Protein AF-A0A2N0QNZ8-F1 (afdb_monomer_lite)

Sequence (106 aa):
MREPINTEKFNNLVPKKGTTSLQENLKVMHPILGLTQLQIWAQLDIAEELFSKIFLVNELQWLLWAFGDNMNNKRKKNLIPLILKHLKKGTSFFEEAISKGQIFAV

pLDDT: mean 70.56, std 14.4, range [38.91, 89.31]

Organism: NCBI:txid588596

Structure (mmCIF, N/CA/C/O backbone):
data_AF-A0A2N0QNZ8-F1
#
_entry.id   AF-A0A2N0QNZ8-F1
#
loop_
_atom_site.group_PDB
_atom_site.id
_atom_site.type_symbol
_atom_site.label_atom_id
_atom_site.label_alt_id
_atom_site.label_comp_id
_atom_site.label_asym_id
_atom_site.label_entity_id
_atom_site.label_seq_id
_atom_site.pdbx_PDB_ins_code
_atom_site.Cartn_x
_atom_site.Cartn_y
_atom_site.Cartn_z
_atom_site.occupancy
_atom_site.B_iso_or_equiv
_atom_site.auth_seq_id
_atom_site.auth_comp_id
_atom_site.auth_asym_id
_atom_site.auth_atom_id
_atom_site.pdbx_PDB_model_num
ATOM 1 N N . MET A 1 1 ? 5.966 -5.661 27.492 1.00 39.91 1 MET A N 1
ATOM 2 C CA . MET A 1 1 ? 5.660 -4.217 27.409 1.00 39.91 1 MET A CA 1
ATOM 3 C C . MET A 1 1 ? 5.826 -3.805 25.954 1.00 39.91 1 MET A C 1
ATOM 5 O O . MET A 1 1 ? 6.909 -4.007 25.428 1.00 39.91 1 MET A O 1
ATOM 9 N N . ARG A 1 2 ? 4.763 -3.360 25.269 1.00 44.78 2 ARG A N 1
ATOM 10 C CA . ARG A 1 2 ? 4.881 -2.776 23.920 1.00 44.78 2 ARG A CA 1
ATOM 11 C C . ARG A 1 2 ? 5.243 -1.305 24.106 1.00 44.78 2 ARG A C 1
ATOM 13 O O . ARG A 1 2 ? 4.516 -0.613 24.814 1.00 44.78 2 ARG A O 1
ATOM 20 N N . GLU A 1 3 ? 6.362 -0.856 23.548 1.00 53.28 3 GLU A N 1
ATOM 21 C CA . GLU A 1 3 ? 6.707 0.567 23.567 1.00 53.28 3 GLU A CA 1
ATOM 22 C C . GLU A 1 3 ? 5.629 1.358 22.805 1.00 53.28 3 GLU A C 1
ATOM 24 O O . GLU A 1 3 ? 5.311 1.001 21.666 1.00 53.28 3 GLU A O 1
ATOM 29 N N . PRO A 1 4 ? 5.037 2.412 23.395 1.00 53.03 4 PRO A N 1
ATOM 30 C CA . PRO A 1 4 ? 4.190 3.321 22.645 1.00 53.03 4 PRO A CA 1
ATOM 31 C C .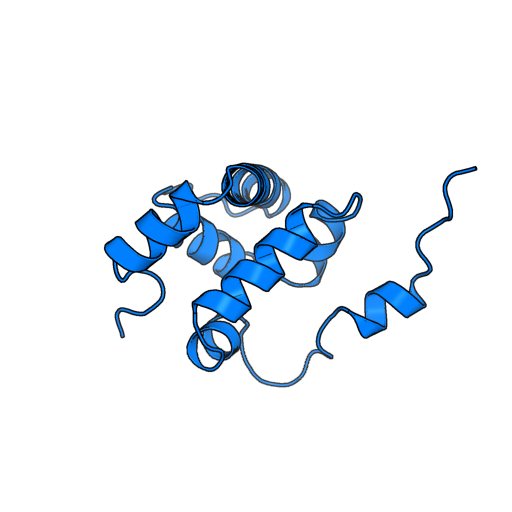 PRO A 1 4 ? 5.069 4.056 21.636 1.00 53.03 4 PRO A C 1
ATOM 33 O O . PRO A 1 4 ? 6.096 4.641 21.983 1.00 53.03 4 PRO A O 1
ATOM 36 N N . ILE A 1 5 ? 4.682 3.995 20.366 1.00 55.25 5 ILE A N 1
ATOM 37 C CA . ILE A 1 5 ? 5.406 4.646 19.280 1.00 55.25 5 ILE A CA 1
ATOM 38 C C . ILE A 1 5 ? 5.415 6.152 19.567 1.00 55.25 5 ILE A C 1
ATOM 40 O O . ILE A 1 5 ? 4.376 6.808 19.515 1.00 55.25 5 ILE A O 1
ATOM 44 N N . ASN A 1 6 ? 6.591 6.684 19.913 1.00 54.75 6 ASN A N 1
ATOM 45 C CA . ASN A 1 6 ? 6.796 8.109 20.146 1.00 54.75 6 ASN A CA 1
ATOM 46 C C . ASN A 1 6 ? 6.417 8.869 18.860 1.00 54.75 6 ASN A C 1
ATOM 48 O O . ASN A 1 6 ? 6.991 8.640 17.790 1.00 54.75 6 ASN A O 1
ATOM 52 N N . THR A 1 7 ? 5.449 9.776 18.975 1.00 53.56 7 THR A N 1
ATOM 53 C CA . THR A 1 7 ? 4.976 10.683 17.919 1.00 53.56 7 THR A CA 1
ATOM 54 C C . THR A 1 7 ? 6.113 11.482 17.270 1.00 53.56 7 THR A C 1
ATOM 56 O O . THR A 1 7 ? 6.021 11.857 16.104 1.00 53.56 7 THR A O 1
ATOM 59 N N . GLU A 1 8 ? 7.224 11.678 17.973 1.00 57.31 8 GLU A N 1
ATOM 60 C CA . GLU A 1 8 ? 8.442 12.314 17.474 1.00 57.31 8 GLU A CA 1
ATOM 61 C C . GLU A 1 8 ? 9.207 11.439 16.463 1.00 57.31 8 GLU A C 1
ATOM 63 O O . GLU A 1 8 ? 9.601 11.926 15.404 1.00 57.31 8 GLU A O 1
ATOM 68 N N . LYS A 1 9 ? 9.333 10.122 16.706 1.00 55.41 9 LYS A N 1
ATOM 69 C CA . LYS A 1 9 ? 9.897 9.179 15.715 1.00 55.41 9 LYS A CA 1
ATOM 70 C C . LYS A 1 9 ? 9.032 9.127 14.457 1.00 55.41 9 LYS A C 1
ATOM 72 O O . LYS A 1 9 ? 9.565 9.088 13.354 1.00 55.41 9 LYS A O 1
ATOM 77 N N . PHE A 1 10 ? 7.710 9.167 14.617 1.00 51.62 10 PHE A N 1
ATOM 78 C CA . PHE A 1 10 ? 6.764 9.210 13.500 1.00 51.62 10 PHE A CA 1
AT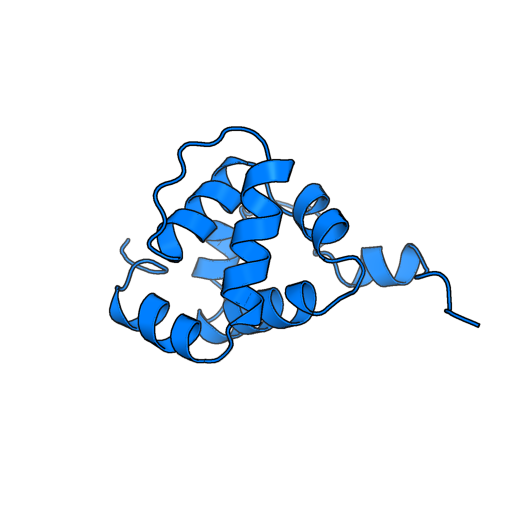OM 79 C C . PHE A 1 10 ? 6.975 10.453 12.627 1.00 51.62 10 PHE A C 1
ATOM 81 O O . PHE A 1 10 ? 7.099 10.341 11.411 1.00 51.62 10 PHE A O 1
ATOM 88 N N . ASN A 1 11 ? 7.076 11.633 13.243 1.00 54.69 11 ASN A N 1
ATOM 89 C CA . ASN A 1 11 ? 7.257 12.895 12.522 1.00 54.69 11 ASN A CA 1
ATOM 90 C C . ASN A 1 11 ? 8.599 12.982 11.778 1.00 54.69 11 ASN A C 1
ATOM 92 O O . ASN A 1 11 ? 8.683 13.685 10.776 1.00 54.69 11 ASN A O 1
ATOM 96 N N . ASN A 1 12 ? 9.621 12.252 12.231 1.00 56.06 12 ASN A N 1
ATOM 97 C CA . ASN A 1 12 ? 10.914 12.156 11.547 1.00 56.06 12 ASN A CA 1
ATOM 98 C C . ASN A 1 12 ? 10.910 11.163 10.369 1.00 56.06 12 ASN A C 1
ATOM 100 O O . ASN A 1 12 ? 11.757 11.266 9.486 1.00 56.06 12 ASN A O 1
ATOM 104 N N . LEU A 1 13 ? 9.976 10.204 10.347 1.00 52.12 13 LEU A N 1
ATOM 105 C CA . LEU A 1 13 ? 9.816 9.225 9.261 1.00 52.12 13 LEU A CA 1
ATOM 106 C C . LEU A 1 13 ? 8.895 9.724 8.142 1.00 52.12 13 LEU A C 1
ATOM 108 O O . LEU A 1 13 ? 8.970 9.233 7.016 1.00 52.12 13 LEU A O 1
ATOM 112 N N . VAL A 1 14 ? 8.018 10.680 8.447 1.00 52.62 14 VAL A N 1
ATOM 113 C CA . VAL A 1 14 ? 7.132 11.310 7.470 1.00 52.62 14 VAL A CA 1
ATOM 114 C C . VAL A 1 14 ? 7.847 12.507 6.840 1.00 52.62 14 VAL A C 1
ATOM 116 O O . VAL A 1 14 ? 8.255 13.413 7.568 1.00 52.62 14 VAL A O 1
ATOM 119 N N . PRO A 1 15 ? 7.977 12.571 5.502 1.00 53.19 15 PRO A N 1
ATOM 120 C CA . PRO A 1 15 ? 8.496 13.762 4.841 1.00 53.19 15 PRO A CA 1
ATOM 121 C C . PRO A 1 15 ? 7.693 14.996 5.274 1.00 53.19 15 PRO A C 1
ATOM 123 O O . PRO A 1 15 ? 6.459 14.991 5.212 1.00 53.19 15 PRO A O 1
ATOM 126 N N . LYS A 1 16 ? 8.376 16.055 5.734 1.00 49.44 16 LYS A N 1
ATOM 127 C CA . LYS A 1 16 ? 7.729 17.333 6.075 1.00 49.44 16 LYS A CA 1
ATOM 128 C C . LYS A 1 16 ? 6.925 17.800 4.860 1.00 49.44 16 LYS A C 1
ATOM 130 O O . LYS A 1 16 ? 7.496 18.002 3.793 1.00 49.44 16 LYS A O 1
ATOM 135 N N . LYS A 1 17 ? 5.603 17.945 5.016 1.00 49.22 17 LYS A N 1
ATOM 136 C CA . LYS A 1 17 ? 4.697 18.403 3.950 1.00 49.22 17 LYS A CA 1
ATOM 137 C C . LYS A 1 17 ? 5.201 19.733 3.388 1.00 49.22 17 LYS A C 1
ATOM 139 O O . LYS A 1 17 ? 5.126 20.754 4.063 1.00 49.22 17 LYS A O 1
ATOM 144 N N . GLY A 1 18 ? 5.709 19.690 2.160 1.00 44.06 18 GLY A N 1
ATOM 145 C CA . GLY A 1 18 ? 6.294 20.834 1.478 1.00 44.06 18 GLY A CA 1
ATOM 146 C C . GLY A 1 18 ? 6.500 20.561 -0.011 1.00 44.06 18 GLY A C 1
ATOM 147 O O . GLY A 1 18 ? 7.567 20.126 -0.418 1.00 44.06 18 GLY A O 1
ATOM 148 N N . THR A 1 19 ? 5.478 20.898 -0.804 1.00 46.69 19 THR A N 1
ATOM 149 C CA . THR A 1 19 ? 5.499 21.296 -2.234 1.00 46.69 19 THR A CA 1
ATOM 150 C C . THR A 1 19 ? 5.413 20.280 -3.382 1.00 46.69 19 THR A C 1
ATOM 152 O O . THR A 1 19 ? 5.047 20.720 -4.465 1.00 46.69 19 THR A O 1
ATOM 155 N N . THR A 1 20 ? 5.590 18.970 -3.200 1.00 51.09 20 THR A N 1
ATOM 156 C CA . THR A 1 20 ? 5.387 17.992 -4.297 1.00 51.09 20 THR A CA 1
ATOM 157 C C . THR A 1 20 ? 4.459 16.856 -3.887 1.00 51.09 20 THR A C 1
ATOM 159 O O . THR A 1 20 ? 4.542 16.336 -2.770 1.00 51.09 20 THR A O 1
ATOM 162 N N . SER A 1 21 ? 3.538 16.484 -4.778 1.00 60.88 21 SER A N 1
ATOM 163 C CA . SER A 1 21 ? 2.661 15.325 -4.584 1.00 60.88 21 SER A CA 1
ATOM 164 C C . SER A 1 21 ? 3.502 14.061 -4.396 1.00 60.88 21 SER A C 1
ATOM 166 O O . SER A 1 21 ? 4.633 13.968 -4.881 1.00 60.88 21 SER A O 1
ATOM 168 N N . LEU A 1 22 ? 2.996 13.058 -3.679 1.00 65.06 22 LEU A N 1
ATOM 169 C CA . L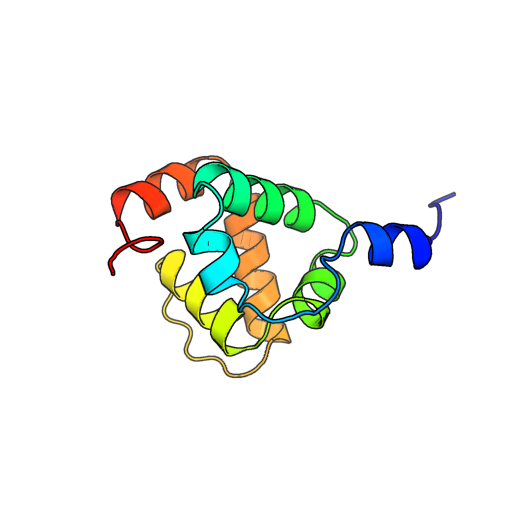EU A 1 22 ? 3.749 11.818 -3.517 1.00 65.06 22 LEU A CA 1
ATOM 170 C C . LEU A 1 22 ? 3.915 11.101 -4.864 1.00 65.06 22 LEU A C 1
ATOM 172 O O . LEU A 1 22 ? 4.928 10.448 -5.072 1.00 65.06 22 LEU A O 1
ATOM 176 N N . GLN A 1 23 ? 2.991 11.299 -5.809 1.00 59.50 23 GLN A N 1
ATOM 177 C CA . GLN A 1 23 ? 3.188 10.910 -7.208 1.00 59.50 23 GLN A CA 1
ATOM 178 C C . GLN A 1 23 ? 4.450 11.534 -7.807 1.00 59.50 23 GLN A C 1
ATOM 180 O O . GLN A 1 23 ? 5.254 10.819 -8.390 1.00 59.50 23 GLN A O 1
ATOM 185 N N . GLU A 1 24 ? 4.659 12.839 -7.647 1.00 60.47 24 GLU A N 1
ATOM 186 C CA . GLU A 1 24 ? 5.866 13.510 -8.139 1.00 60.47 24 GLU A CA 1
ATOM 187 C C . GLU A 1 24 ? 7.116 13.036 -7.398 1.00 60.47 24 GLU A C 1
ATOM 189 O O . GLU A 1 24 ? 8.132 12.777 -8.032 1.00 60.47 24 GLU A O 1
ATOM 194 N N . ASN A 1 25 ? 7.046 12.824 -6.081 1.00 61.72 25 ASN A N 1
ATOM 195 C CA . ASN A 1 25 ? 8.175 12.272 -5.328 1.00 61.72 25 ASN A CA 1
ATOM 196 C C . ASN A 1 25 ? 8.498 10.824 -5.718 1.00 61.72 25 ASN A C 1
ATOM 198 O O . ASN A 1 25 ? 9.670 10.480 -5.795 1.00 61.72 25 ASN A O 1
ATOM 202 N N . LEU A 1 26 ? 7.499 9.984 -6.003 1.00 62.59 26 LEU A N 1
ATOM 203 C CA . LEU A 1 26 ? 7.694 8.624 -6.518 1.00 62.59 26 LEU A CA 1
ATOM 204 C C . LEU A 1 26 ? 8.143 8.609 -7.986 1.00 62.59 26 LEU A C 1
ATOM 206 O O . LEU A 1 26 ? 8.810 7.664 -8.389 1.00 62.59 26 LEU A O 1
ATOM 210 N N . LYS A 1 27 ? 7.783 9.626 -8.780 1.00 56.94 27 LYS A N 1
ATOM 211 C CA . LYS A 1 27 ? 8.291 9.820 -10.147 1.00 56.94 27 LYS A CA 1
ATOM 212 C C . LYS A 1 27 ? 9.758 10.271 -10.142 1.00 56.94 27 LYS A C 1
ATOM 214 O O . LYS A 1 27 ? 10.514 9.863 -11.016 1.00 56.94 27 LYS A O 1
ATOM 219 N N . VAL A 1 28 ? 10.153 11.115 -9.183 1.00 54.50 28 VAL A N 1
ATOM 220 C CA . VAL A 1 28 ? 11.516 11.668 -9.055 1.00 54.50 28 VAL A CA 1
ATOM 221 C C . VAL A 1 28 ? 12.461 10.705 -8.329 1.00 54.50 28 VAL A C 1
ATOM 223 O O . VAL A 1 28 ? 13.632 10.591 -8.688 1.00 54.50 28 VAL A O 1
ATOM 226 N N . MET A 1 29 ? 11.976 9.999 -7.308 1.00 58.84 29 MET A N 1
ATOM 227 C CA . MET A 1 29 ? 12.714 8.932 -6.639 1.00 58.84 29 MET A CA 1
ATOM 228 C C . MET A 1 29 ? 12.723 7.692 -7.532 1.00 58.84 29 MET A C 1
ATOM 230 O O . MET A 1 29 ? 11.723 7.379 -8.169 1.00 58.84 29 MET A O 1
ATOM 234 N N . HIS A 1 30 ? 13.838 6.956 -7.568 1.00 65.56 30 HIS A N 1
ATOM 235 C CA . HIS A 1 30 ? 13.895 5.736 -8.366 1.00 65.56 30 HIS A CA 1
ATOM 236 C C . HIS A 1 30 ? 12.730 4.805 -7.967 1.00 65.56 30 HIS A C 1
ATOM 238 O O . HIS A 1 30 ? 12.614 4.502 -6.774 1.00 65.56 30 HIS A O 1
ATOM 244 N N . PRO A 1 31 ? 11.897 4.337 -8.914 1.00 64.94 31 PRO A N 1
ATOM 245 C CA . PRO A 1 31 ? 10.713 3.507 -8.685 1.00 64.94 31 PRO A CA 1
ATOM 246 C C . PRO A 1 31 ? 10.809 2.506 -7.542 1.00 64.94 31 PRO A C 1
ATOM 248 O O . PRO A 1 31 ? 9.948 2.395 -6.672 1.00 64.94 31 PRO A O 1
ATOM 251 N N . ILE A 1 32 ? 11.923 1.783 -7.560 1.00 70.62 32 ILE A N 1
ATOM 252 C CA . ILE A 1 32 ? 12.234 0.686 -6.663 1.00 70.62 32 ILE A CA 1
ATOM 253 C C . ILE A 1 32 ? 12.345 1.184 -5.225 1.00 70.62 32 ILE A C 1
ATOM 255 O O . ILE A 1 32 ? 11.844 0.538 -4.311 1.00 70.62 32 ILE A O 1
ATOM 259 N N . LEU A 1 33 ? 12.967 2.345 -5.021 1.00 73.69 33 LEU A N 1
ATOM 260 C CA . LEU A 1 33 ? 13.184 2.918 -3.698 1.00 73.69 33 LEU A CA 1
ATOM 261 C C . LEU A 1 33 ? 11.867 3.410 -3.099 1.00 73.69 33 LEU A C 1
ATOM 263 O O . LEU A 1 33 ? 11.569 3.099 -1.947 1.00 73.69 33 LEU A O 1
ATOM 267 N N . GLY A 1 34 ? 11.042 4.084 -3.905 1.00 76.31 34 GLY A N 1
ATOM 268 C CA . GLY A 1 34 ? 9.731 4.558 -3.470 1.00 76.31 34 GLY A CA 1
ATOM 269 C C . GLY A 1 34 ? 8.799 3.412 -3.067 1.00 76.31 34 GLY A C 1
ATOM 270 O O . GLY A 1 34 ? 8.179 3.446 -2.005 1.00 76.31 34 GLY A O 1
ATOM 271 N N . LEU A 1 35 ? 8.764 2.340 -3.863 1.00 76.12 35 LEU A N 1
ATOM 272 C CA . LEU A 1 35 ? 7.998 1.136 -3.536 1.00 76.12 35 LEU A CA 1
ATOM 273 C C . LEU A 1 35 ? 8.541 0.386 -2.317 1.00 76.12 35 LEU A C 1
ATOM 275 O O . LEU A 1 35 ? 7.758 -0.052 -1.474 1.00 76.12 35 LEU A O 1
ATOM 279 N N . THR A 1 36 ? 9.864 0.269 -2.192 1.00 79.56 36 THR A N 1
ATOM 280 C CA . THR A 1 36 ? 10.503 -0.357 -1.024 1.00 79.56 36 THR A CA 1
ATOM 281 C C . THR A 1 36 ? 10.121 0.386 0.258 1.00 79.56 36 THR A C 1
ATOM 283 O O . THR A 1 36 ? 9.782 -0.235 1.264 1.00 79.56 36 THR A O 1
ATOM 286 N N . GLN A 1 37 ? 10.078 1.721 0.220 1.00 80.12 37 GLN A N 1
ATOM 287 C CA . GLN A 1 37 ? 9.638 2.537 1.351 1.00 80.12 37 GLN A CA 1
ATOM 288 C C . GLN A 1 37 ? 8.163 2.298 1.706 1.00 80.12 37 GLN A C 1
ATOM 290 O O . GLN A 1 37 ? 7.840 2.130 2.884 1.00 80.12 37 GLN A O 1
ATOM 295 N N . LEU A 1 38 ? 7.275 2.212 0.709 1.00 84.19 38 LEU A N 1
ATOM 296 C CA . LEU A 1 38 ? 5.865 1.865 0.928 1.00 84.19 38 LEU A CA 1
ATOM 297 C C . LEU A 1 38 ? 5.710 0.487 1.580 1.00 84.19 38 LEU A C 1
ATOM 299 O O . LEU A 1 38 ? 4.895 0.332 2.490 1.00 84.19 38 LEU A O 1
ATOM 303 N N . GLN A 1 39 ? 6.501 -0.501 1.151 1.00 84.62 39 GLN A N 1
ATOM 304 C CA . GLN A 1 39 ? 6.508 -1.833 1.755 1.00 84.62 39 GLN A CA 1
ATOM 305 C C . GLN A 1 39 ? 6.989 -1.797 3.207 1.00 84.62 39 GLN A C 1
ATOM 307 O O . GLN A 1 39 ? 6.330 -2.381 4.063 1.00 84.62 39 GLN A O 1
ATOM 312 N N . ILE A 1 40 ? 8.072 -1.073 3.513 1.00 84.31 40 ILE A N 1
ATOM 313 C CA . ILE A 1 40 ? 8.565 -0.904 4.890 1.00 84.31 40 ILE A CA 1
ATOM 314 C C . ILE A 1 40 ? 7.477 -0.285 5.774 1.00 84.31 40 ILE A C 1
ATOM 316 O O . ILE A 1 40 ? 7.190 -0.799 6.854 1.00 84.31 40 ILE A O 1
ATOM 320 N N . TRP A 1 41 ? 6.819 0.780 5.309 1.00 86.19 41 TRP A N 1
ATOM 321 C CA . TRP A 1 41 ? 5.725 1.406 6.051 1.00 86.19 41 TRP A CA 1
ATOM 322 C C . TRP A 1 41 ? 4.520 0.482 6.230 1.00 86.19 41 TRP A C 1
ATOM 324 O O . TRP A 1 41 ? 3.897 0.506 7.288 1.00 86.19 41 TRP A O 1
ATOM 334 N N . ALA A 1 42 ? 4.206 -0.357 5.240 1.00 87.38 42 ALA A N 1
ATOM 335 C CA . ALA A 1 42 ? 3.100 -1.307 5.317 1.00 87.38 42 ALA A CA 1
ATOM 336 C C . ALA A 1 42 ? 3.316 -2.439 6.338 1.00 87.38 42 ALA A C 1
ATOM 338 O O . ALA A 1 42 ? 2.338 -3.060 6.763 1.00 87.38 42 ALA A O 1
ATOM 339 N N . GLN A 1 43 ? 4.566 -2.706 6.736 1.00 85.69 43 GLN A N 1
ATOM 340 C CA . GLN A 1 43 ? 4.901 -3.682 7.781 1.00 85.69 43 GLN A CA 1
ATOM 341 C C . GLN A 1 43 ? 4.790 -3.114 9.203 1.00 85.69 43 GLN A C 1
ATOM 343 O O . GLN A 1 43 ? 4.835 -3.878 10.163 1.00 85.69 43 GLN A O 1
ATOM 348 N N . LEU A 1 44 ? 4.639 -1.796 9.366 1.00 86.06 44 LEU A N 1
ATOM 349 C CA . LEU A 1 44 ? 4.499 -1.180 10.685 1.00 86.06 44 LEU A CA 1
ATOM 350 C C . LEU A 1 44 ? 3.100 -1.428 11.266 1.00 86.06 44 LEU A C 1
ATOM 352 O O . LEU A 1 44 ? 2.097 -1.347 10.557 1.00 86.06 44 LEU A O 1
ATOM 356 N N . ASP A 1 45 ? 3.013 -1.610 12.585 1.00 85.38 45 ASP A N 1
ATOM 357 C CA . ASP A 1 45 ? 1.728 -1.761 13.296 1.00 85.38 45 ASP A CA 1
ATOM 358 C C . ASP A 1 45 ? 0.808 -0.533 13.136 1.00 85.38 45 ASP A C 1
ATOM 360 O O . ASP A 1 45 ? -0.411 -0.630 13.250 1.00 85.38 45 ASP A O 1
ATOM 364 N N . ILE A 1 46 ? 1.390 0.625 12.817 1.00 86.94 46 ILE A N 1
ATOM 365 C CA . ILE A 1 46 ? 0.706 1.907 12.581 1.00 86.94 46 ILE A CA 1
ATOM 366 C C . ILE A 1 46 ? 0.488 2.222 11.095 1.00 86.94 46 ILE A C 1
ATOM 368 O O . ILE A 1 46 ? 0.207 3.369 10.745 1.00 86.94 46 ILE A O 1
ATOM 372 N N . ALA A 1 47 ? 0.630 1.237 10.203 1.00 87.38 47 ALA A N 1
ATOM 373 C CA . ALA A 1 47 ? 0.534 1.441 8.759 1.00 87.38 47 ALA A CA 1
ATOM 374 C C . ALA A 1 47 ? -0.770 2.139 8.337 1.00 87.38 47 ALA A C 1
ATOM 376 O O . ALA A 1 47 ? -0.741 3.055 7.520 1.00 87.38 47 ALA A O 1
ATOM 377 N N . GLU A 1 48 ? -1.915 1.774 8.917 1.00 87.81 48 GLU A N 1
ATOM 378 C CA . GLU A 1 48 ? -3.187 2.406 8.547 1.00 87.81 48 GLU A CA 1
ATOM 379 C C . GLU A 1 48 ? -3.236 3.897 8.907 1.00 87.81 48 GLU A C 1
ATOM 381 O O . GLU A 1 48 ? -3.688 4.728 8.113 1.00 87.81 48 GLU A O 1
ATOM 386 N N . GLU A 1 49 ? -2.726 4.249 10.086 1.00 87.56 49 GLU A N 1
ATOM 387 C CA . GLU A 1 49 ? -2.666 5.630 10.558 1.00 87.56 49 GLU A CA 1
ATOM 388 C C . GLU A 1 49 ? -1.652 6.454 9.752 1.00 87.56 49 GLU A C 1
ATOM 390 O O . GLU A 1 49 ? -1.961 7.576 9.334 1.00 87.56 49 GLU A O 1
ATOM 395 N N . LEU A 1 50 ? -0.477 5.876 9.472 1.00 85.50 50 LEU A N 1
ATOM 396 C CA . LEU A 1 50 ? 0.541 6.446 8.585 1.00 85.50 50 LEU A CA 1
ATOM 397 C C . LEU A 1 50 ? -0.062 6.771 7.225 1.00 85.50 50 LEU A C 1
ATOM 399 O O . LEU A 1 50 ? -0.025 7.921 6.787 1.00 85.50 50 LEU A O 1
ATOM 403 N N . PHE A 1 51 ? -0.679 5.784 6.578 1.00 86.69 51 PHE A N 1
ATOM 404 C CA . PHE A 1 51 ? -1.212 5.970 5.239 1.00 86.69 51 PHE A CA 1
ATOM 405 C C . PHE A 1 51 ? -2.354 6.997 5.221 1.00 86.69 51 PHE A C 1
ATOM 407 O O . PHE A 1 51 ? -2.446 7.826 4.316 1.00 86.69 51 PHE A O 1
ATOM 414 N N . SER A 1 52 ? -3.200 7.019 6.251 1.00 86.81 52 SER A N 1
ATOM 415 C CA . SER A 1 52 ? -4.286 7.998 6.352 1.00 86.81 52 SER A CA 1
ATOM 416 C C . SER A 1 52 ? -3.787 9.447 6.480 1.00 86.81 52 SER A C 1
ATOM 418 O O . SER A 1 52 ? -4.403 10.364 5.919 1.00 86.81 52 SER A O 1
ATOM 420 N N . LYS A 1 53 ? -2.670 9.661 7.191 1.00 85.69 53 LYS A N 1
ATOM 421 C CA . LYS A 1 53 ? -2.060 10.984 7.425 1.00 85.69 53 LYS A CA 1
ATOM 422 C C . LYS A 1 53 ? -1.212 11.475 6.247 1.00 85.69 53 LYS A C 1
ATOM 424 O O . LYS A 1 53 ? -1.217 12.680 5.955 1.00 85.69 53 LYS A O 1
ATOM 429 N N . ILE A 1 54 ? -0.495 10.555 5.603 1.00 81.25 54 ILE A N 1
ATOM 430 C CA . ILE A 1 54 ? 0.460 10.841 4.527 1.00 81.25 54 ILE A CA 1
ATOM 431 C C . ILE A 1 54 ? -0.262 10.999 3.188 1.00 81.25 54 ILE A C 1
ATOM 433 O O . ILE A 1 54 ? -0.097 12.035 2.550 1.00 81.25 54 ILE A O 1
ATOM 437 N N . PHE A 1 55 ? -1.096 10.031 2.792 1.00 83.38 55 PHE A N 1
ATOM 438 C CA . PHE A 1 55 ? -1.677 9.998 1.446 1.00 83.38 55 PHE A CA 1
ATOM 439 C C . PHE A 1 55 ? -3.036 10.681 1.379 1.00 83.38 55 PHE A C 1
ATOM 441 O O . PHE A 1 55 ? -3.886 10.539 2.264 1.00 83.38 55 PHE A O 1
ATOM 448 N N . LEU A 1 56 ? -3.292 11.370 0.275 1.00 85.94 56 LEU A N 1
ATOM 449 C CA . LEU A 1 56 ? -4.615 11.831 -0.129 1.00 85.94 56 LEU A CA 1
ATOM 450 C C . LEU A 1 56 ? -5.444 10.681 -0.722 1.00 85.94 56 LEU A C 1
ATOM 452 O O . LEU A 1 56 ? -4.923 9.636 -1.098 1.00 85.94 56 LEU A O 1
ATOM 456 N N . VAL A 1 57 ? -6.767 10.868 -0.817 1.00 84.81 57 VAL A N 1
ATOM 457 C CA . VAL A 1 57 ? -7.666 9.855 -1.409 1.00 84.81 57 VAL A CA 1
ATOM 458 C C . VAL A 1 57 ? -7.256 9.538 -2.850 1.00 84.81 57 VAL A C 1
ATOM 460 O O . VAL A 1 57 ? -7.152 8.366 -3.187 1.00 84.81 57 VAL A O 1
ATOM 463 N N . ASN A 1 58 ? -6.941 10.555 -3.657 1.00 82.69 58 ASN A N 1
ATOM 464 C CA . ASN A 1 58 ? -6.543 10.369 -5.056 1.00 82.69 58 ASN A CA 1
ATOM 465 C C . ASN A 1 58 ? -5.215 9.606 -5.188 1.00 82.69 58 ASN A C 1
ATOM 467 O O . ASN A 1 58 ? -5.062 8.803 -6.100 1.00 82.69 58 ASN A O 1
ATOM 471 N N . GLU A 1 59 ? -4.274 9.807 -4.261 1.00 84.94 59 GLU A N 1
ATOM 472 C CA . GLU A 1 59 ? -2.995 9.081 -4.244 1.00 84.94 59 GLU A CA 1
ATOM 473 C C . GLU A 1 59 ? -3.198 7.613 -3.854 1.00 84.94 59 GLU A C 1
ATOM 475 O O . GLU A 1 59 ? -2.606 6.727 -4.462 1.00 84.94 59 GLU A O 1
ATOM 480 N N . LEU A 1 60 ? -4.087 7.339 -2.892 1.00 86.50 60 LEU A N 1
ATOM 481 C CA . LEU A 1 60 ? -4.482 5.972 -2.547 1.00 86.50 60 LEU A CA 1
ATOM 482 C C . LEU A 1 60 ? -5.214 5.290 -3.711 1.00 86.50 60 LEU A C 1
ATOM 484 O O . LEU A 1 60 ? -4.965 4.122 -3.988 1.00 86.50 60 LEU A O 1
ATOM 488 N N . GLN A 1 61 ? -6.094 6.007 -4.414 1.00 85.38 61 GLN A N 1
ATOM 489 C CA . GLN A 1 61 ? -6.767 5.484 -5.605 1.00 85.38 61 GLN A CA 1
ATOM 490 C C . GLN A 1 61 ? -5.774 5.197 -6.731 1.00 85.38 61 GLN A C 1
ATOM 492 O O . GLN A 1 61 ? -5.880 4.158 -7.371 1.00 85.38 61 GLN A O 1
ATOM 497 N N . TRP A 1 62 ? -4.791 6.073 -6.947 1.00 83.31 62 TRP A N 1
ATOM 498 C CA . TRP A 1 62 ? -3.740 5.845 -7.933 1.00 83.31 62 TRP A CA 1
ATOM 499 C C . TRP A 1 62 ? -2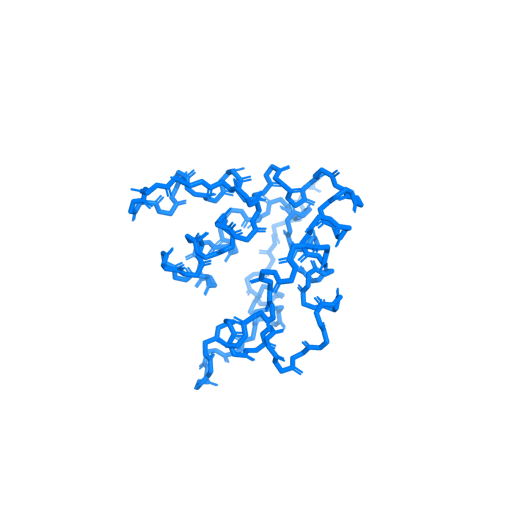.848 4.657 -7.565 1.00 83.31 62 TRP A C 1
ATOM 501 O O . TRP A 1 62 ? -2.557 3.844 -8.433 1.00 83.31 62 TRP A O 1
ATOM 511 N N . LEU A 1 63 ? -2.467 4.507 -6.291 1.00 82.00 63 LEU A N 1
ATOM 512 C CA . LEU A 1 63 ? -1.726 3.332 -5.819 1.00 82.00 63 LEU A CA 1
ATOM 513 C C . LEU A 1 63 ? -2.515 2.048 -6.065 1.00 82.00 63 LEU A C 1
ATOM 515 O O . LEU A 1 63 ? -1.972 1.081 -6.581 1.00 82.00 63 LEU A O 1
ATOM 519 N N . LEU A 1 64 ? -3.805 2.051 -5.737 1.00 84.00 64 LEU A N 1
ATOM 520 C CA . LEU A 1 64 ? -4.664 0.893 -5.940 1.00 84.00 64 LEU A CA 1
ATOM 521 C C . LEU A 1 64 ? -4.846 0.568 -7.433 1.00 84.00 64 LEU A C 1
ATOM 523 O O . LEU A 1 64 ? -4.752 -0.593 -7.823 1.00 84.00 64 LEU A O 1
ATOM 527 N N . TRP A 1 65 ? -4.993 1.594 -8.274 1.00 81.12 65 TRP A N 1
ATOM 528 C CA . TRP A 1 65 ? -5.000 1.450 -9.730 1.00 81.12 65 TRP A CA 1
ATOM 529 C C . TRP A 1 65 ? -3.674 0.890 -10.261 1.00 81.12 65 TRP A C 1
ATOM 531 O O . TRP A 1 65 ? -3.682 -0.021 -11.088 1.00 81.12 65 TRP A O 1
ATOM 541 N N . ALA A 1 66 ? -2.538 1.360 -9.738 1.00 75.88 66 ALA A N 1
ATOM 542 C CA . ALA A 1 66 ? -1.215 0.824 -10.050 1.00 75.88 66 ALA A CA 1
ATOM 543 C C . ALA A 1 66 ? -1.038 -0.629 -9.567 1.00 75.88 66 ALA A C 1
ATOM 545 O O . ALA A 1 66 ? -0.204 -1.355 -10.100 1.00 75.88 66 ALA A O 1
ATOM 546 N N . PHE A 1 67 ? -1.843 -1.083 -8.599 1.00 74.75 67 PHE A N 1
ATOM 547 C CA . PHE A 1 67 ? -1.922 -2.490 -8.181 1.00 74.75 67 PHE A CA 1
ATOM 548 C C . PHE A 1 67 ? -2.840 -3.330 -9.077 1.00 74.75 67 PHE A C 1
ATOM 550 O O . PHE A 1 67 ? -3.058 -4.508 -8.801 1.00 74.75 67 PHE A O 1
ATOM 557 N N . GLY A 1 68 ? -3.383 -2.745 -10.149 1.00 74.19 68 GLY A N 1
ATOM 558 C CA . GLY A 1 68 ? -4.317 -3.408 -11.050 1.00 74.19 68 GLY A CA 1
ATOM 559 C C . GLY A 1 68 ? -5.733 -3.538 -10.493 1.00 74.19 68 GLY A C 1
ATOM 560 O O . GLY A 1 68 ? -6.517 -4.306 -11.048 1.00 74.19 68 GLY A O 1
ATOM 561 N N . ASP A 1 69 ? -6.073 -2.807 -9.428 1.00 75.44 69 ASP A N 1
ATOM 562 C CA . ASP A 1 69 ? -7.395 -2.838 -8.806 1.00 75.44 69 ASP A CA 1
ATOM 563 C C . ASP A 1 69 ? -8.158 -1.522 -9.082 1.00 75.44 69 ASP A C 1
ATOM 565 O O . ASP A 1 69 ? -7.642 -0.416 -8.929 1.00 75.44 69 ASP A O 1
ATOM 569 N N . ASN A 1 70 ? -9.408 -1.631 -9.538 1.00 69.94 70 ASN A N 1
ATOM 570 C CA . ASN A 1 70 ? -10.245 -0.518 -10.015 1.00 69.94 70 ASN A CA 1
ATOM 571 C C . ASN A 1 70 ? -11.342 -0.161 -8.995 1.00 69.94 70 ASN A C 1
ATOM 573 O O . ASN A 1 70 ? -12.507 0.076 -9.329 1.00 69.94 70 ASN A O 1
ATOM 577 N N . MET A 1 71 ? -11.011 -0.155 -7.705 1.00 68.62 71 MET A N 1
ATOM 578 C CA . MET A 1 71 ? -11.992 0.254 -6.704 1.00 68.62 71 MET A CA 1
ATOM 579 C C . MET A 1 71 ? -12.176 1.769 -6.734 1.00 68.62 71 MET A C 1
ATOM 581 O O . MET A 1 71 ? -11.370 2.539 -6.210 1.00 68.62 71 MET A O 1
ATOM 585 N N . ASN A 1 72 ? -13.315 2.206 -7.262 1.00 65.88 72 ASN A N 1
ATOM 586 C CA . ASN A 1 72 ? -13.692 3.615 -7.296 1.00 65.88 72 ASN A CA 1
ATOM 587 C C . ASN A 1 72 ? -14.284 4.087 -5.946 1.00 65.88 72 ASN A C 1
ATOM 589 O O . ASN A 1 72 ? -15.393 4.618 -5.862 1.00 65.88 72 ASN A O 1
ATOM 593 N N . ASN A 1 73 ? -13.567 3.827 -4.845 1.00 72.12 73 ASN A N 1
ATOM 594 C CA . ASN A 1 73 ? -14.010 4.149 -3.490 1.00 72.12 73 ASN A CA 1
ATOM 595 C C . ASN A 1 73 ? -13.428 5.485 -3.019 1.00 72.12 73 ASN A C 1
ATOM 597 O O . ASN A 1 73 ? -12.218 5.672 -3.001 1.00 72.12 73 ASN A O 1
ATOM 601 N N . LYS A 1 74 ? -14.287 6.400 -2.559 1.00 76.69 74 LYS A N 1
ATOM 602 C CA . LYS A 1 74 ? -13.870 7.737 -2.096 1.00 76.69 74 LYS A CA 1
ATOM 603 C C . LYS A 1 74 ? -13.367 7.767 -0.646 1.00 76.69 74 LYS A C 1
ATOM 605 O O . LYS A 1 74 ? -12.935 8.811 -0.165 1.00 76.69 74 LYS A O 1
ATOM 610 N N . ARG A 1 75 ? -13.469 6.661 0.103 1.00 83.38 75 ARG A N 1
ATOM 611 C CA . ARG A 1 75 ? -13.141 6.622 1.540 1.00 83.38 75 ARG A CA 1
ATOM 612 C C . ARG A 1 75 ? -11.797 5.936 1.785 1.00 83.38 75 ARG A C 1
ATOM 614 O O . ARG A 1 75 ? -11.667 4.739 1.540 1.00 83.38 75 ARG A O 1
ATOM 621 N N . LYS A 1 76 ? -10.845 6.657 2.396 1.00 84.38 76 LYS A N 1
ATOM 622 C CA . LYS A 1 76 ? -9.511 6.132 2.761 1.00 84.38 76 LYS A CA 1
ATOM 623 C C . LYS A 1 76 ? -9.570 4.818 3.543 1.00 84.38 76 LYS A C 1
ATOM 625 O O . LYS A 1 76 ? -8.844 3.893 3.214 1.00 84.38 76 LYS A O 1
ATOM 630 N N . LYS A 1 77 ? -10.492 4.703 4.508 1.00 86.12 77 LYS A N 1
ATOM 631 C CA . LYS A 1 77 ? -10.676 3.493 5.334 1.00 86.12 77 LYS A CA 1
ATOM 632 C C . LYS A 1 77 ? -10.962 2.210 4.544 1.00 86.12 77 LYS A C 1
ATOM 634 O O . LYS A 1 77 ? -10.762 1.128 5.069 1.00 86.12 77 LYS A O 1
ATOM 639 N N . ASN A 1 78 ? -11.441 2.334 3.306 1.00 86.56 78 ASN A N 1
ATOM 640 C CA . ASN A 1 78 ? -11.697 1.194 2.429 1.00 86.56 78 ASN A CA 1
ATOM 641 C C . ASN A 1 78 ? -10.507 0.921 1.495 1.00 86.56 78 ASN A C 1
ATOM 643 O O . ASN A 1 78 ? -10.258 -0.226 1.151 1.00 86.56 78 ASN A O 1
ATOM 647 N N . LEU A 1 79 ? -9.780 1.968 1.090 1.00 87.38 79 LEU A N 1
ATOM 648 C CA . LEU A 1 79 ? -8.625 1.868 0.190 1.00 87.38 79 LEU A CA 1
ATOM 649 C C . LEU A 1 79 ? -7.378 1.344 0.914 1.00 87.38 79 LEU A C 1
ATOM 651 O O . LEU A 1 79 ? -6.672 0.487 0.395 1.00 87.38 79 LEU A O 1
ATOM 655 N N . ILE A 1 80 ? -7.117 1.848 2.123 1.00 88.94 80 ILE A N 1
ATOM 656 C CA . ILE A 1 80 ? -5.892 1.564 2.880 1.00 88.94 80 ILE A CA 1
ATOM 657 C C . ILE A 1 80 ? -5.717 0.060 3.151 1.00 88.94 80 ILE A C 1
ATOM 659 O O . ILE A 1 80 ? -4.653 -0.456 2.814 1.00 88.94 80 ILE A O 1
ATOM 663 N N . PRO A 1 81 ? -6.713 -0.690 3.670 1.00 89.31 81 PRO A N 1
ATOM 664 C CA . PRO A 1 81 ? -6.530 -2.119 3.931 1.00 89.31 81 PRO A CA 1
ATOM 665 C C . PRO A 1 81 ? -6.216 -2.926 2.665 1.00 89.31 81 PRO A C 1
ATOM 667 O O . PRO A 1 81 ? -5.432 -3.873 2.716 1.00 89.31 81 PRO A O 1
ATOM 670 N N . LEU A 1 82 ? -6.788 -2.539 1.519 1.00 87.19 82 LEU A N 1
ATOM 671 C CA . LEU A 1 82 ? -6.510 -3.173 0.227 1.00 87.19 82 LEU A CA 1
ATOM 672 C C . LEU A 1 82 ? -5.068 -2.906 -0.204 1.00 87.19 82 LEU A C 1
ATOM 674 O O . LEU A 1 82 ? -4.329 -3.841 -0.500 1.00 87.19 82 LEU A O 1
ATOM 678 N N . ILE A 1 83 ? -4.639 -1.647 -0.141 1.00 86.56 83 ILE A N 1
ATOM 679 C CA . ILE A 1 83 ? -3.267 -1.240 -0.460 1.00 86.56 83 ILE A CA 1
ATOM 680 C C . ILE A 1 83 ? -2.258 -1.987 0.412 1.00 86.56 83 ILE A C 1
ATOM 682 O O . ILE A 1 83 ? -1.303 -2.568 -0.097 1.00 86.56 83 ILE A O 1
ATOM 686 N N . LEU A 1 84 ? -2.503 -2.049 1.721 1.00 88.25 84 LEU A N 1
ATOM 687 C CA . LEU A 1 84 ? -1.643 -2.776 2.651 1.00 88.25 84 LEU A CA 1
ATOM 688 C C . LEU A 1 84 ? -1.614 -4.277 2.350 1.00 88.25 84 LEU A C 1
ATOM 690 O O . LEU A 1 84 ? -0.557 -4.892 2.447 1.00 88.25 84 LEU A O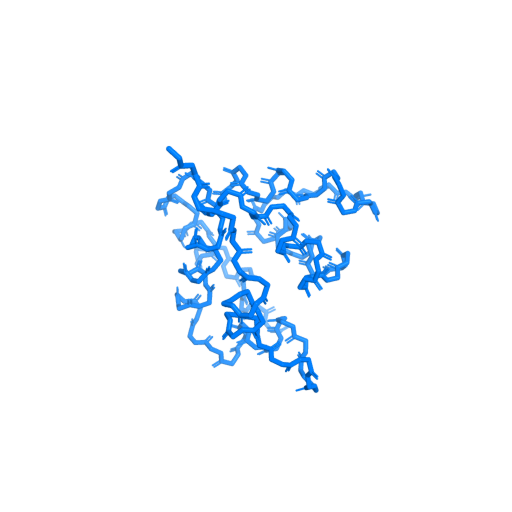 1
ATOM 694 N N . LYS A 1 85 ? -2.739 -4.875 1.943 1.00 86.38 85 LYS A N 1
ATOM 695 C CA . LYS A 1 85 ? -2.792 -6.282 1.520 1.00 86.38 85 LYS A CA 1
ATOM 696 C C . LYS A 1 85 ? -1.911 -6.546 0.295 1.00 86.38 85 LYS A C 1
ATOM 698 O O . LYS A 1 85 ? -1.251 -7.582 0.255 1.00 86.38 85 LYS A O 1
ATOM 703 N N . HIS A 1 86 ? -1.880 -5.628 -0.672 1.00 82.56 86 HIS A N 1
ATOM 704 C CA . HIS A 1 86 ? -0.984 -5.715 -1.831 1.00 82.56 86 HIS A CA 1
ATOM 705 C C . HIS A 1 86 ? 0.484 -5.533 -1.428 1.00 82.56 86 HIS A C 1
ATOM 707 O O . HIS A 1 86 ? 1.318 -6.366 -1.771 1.00 82.56 86 HIS A O 1
ATOM 713 N N . LEU A 1 87 ? 0.798 -4.518 -0.620 1.00 83.44 87 LEU A N 1
ATOM 714 C CA . LEU A 1 87 ? 2.170 -4.243 -0.173 1.00 83.44 87 LEU A CA 1
ATOM 715 C C . LEU A 1 87 ? 2.750 -5.365 0.703 1.00 83.44 87 LEU A C 1
ATOM 717 O O . LEU A 1 87 ? 3.944 -5.651 0.635 1.00 83.44 87 LEU A O 1
ATOM 721 N N . LYS A 1 88 ? 1.907 -6.048 1.487 1.00 83.56 88 LYS A N 1
ATOM 722 C CA . LYS A 1 88 ? 2.298 -7.211 2.299 1.00 83.56 88 LYS A CA 1
ATOM 723 C C . LYS A 1 88 ? 2.507 -8.488 1.478 1.00 83.56 88 LYS A C 1
ATOM 725 O O . LYS A 1 88 ? 3.141 -9.411 1.978 1.00 83.56 88 LYS A O 1
ATOM 730 N N . LYS A 1 89 ? 2.015 -8.557 0.234 1.00 75.50 89 LYS A N 1
ATOM 731 C CA . LYS A 1 89 ? 2.114 -9.742 -0.642 1.00 75.50 89 LYS A CA 1
ATOM 732 C C . LYS A 1 89 ? 3.496 -9.956 -1.294 1.00 75.50 89 LYS A C 1
ATOM 734 O O . LY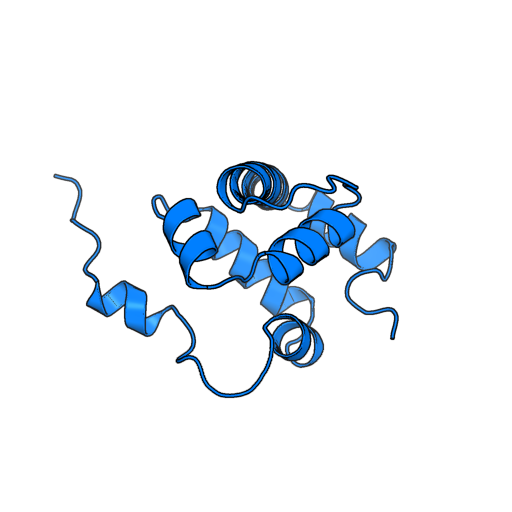S A 1 89 ? 3.645 -10.861 -2.113 1.00 75.50 89 LYS A O 1
ATOM 739 N N . GLY A 1 90 ? 4.523 -9.206 -0.896 1.00 64.38 90 GLY A N 1
ATOM 740 C CA . GLY A 1 90 ? 5.910 -9.444 -1.314 1.00 64.38 90 GLY A CA 1
ATOM 741 C C . GLY A 1 90 ? 6.192 -9.150 -2.796 1.00 64.38 90 GLY A C 1
ATOM 742 O O . GLY A 1 90 ? 5.508 -8.348 -3.428 1.00 64.38 90 GLY A O 1
ATOM 743 N N . THR A 1 91 ? 7.232 -9.794 -3.334 1.00 57.50 91 THR A N 1
ATOM 744 C CA . THR A 1 91 ? 7.919 -9.529 -4.620 1.00 57.50 91 THR A CA 1
ATOM 745 C C . THR A 1 91 ? 7.035 -9.507 -5.868 1.00 57.50 91 THR A C 1
ATOM 747 O O . THR A 1 91 ? 7.343 -8.760 -6.792 1.00 57.50 91 THR A O 1
ATOM 750 N N . SER A 1 92 ? 5.917 -10.241 -5.884 1.00 60.75 92 SER A N 1
ATOM 751 C CA . SER A 1 92 ? 4.974 -10.264 -7.021 1.00 60.75 92 SER A CA 1
ATOM 752 C C . SER A 1 92 ? 4.493 -8.868 -7.442 1.00 60.75 92 SER A C 1
ATOM 754 O O . SER A 1 92 ? 4.323 -8.589 -8.625 1.00 60.75 92 SER A O 1
ATOM 756 N N . PHE A 1 93 ? 4.363 -7.956 -6.476 1.00 61.38 93 PHE A N 1
ATOM 757 C CA . PHE A 1 93 ? 3.995 -6.566 -6.715 1.00 61.38 93 PHE A CA 1
ATOM 758 C C . PHE A 1 93 ? 5.069 -5.778 -7.486 1.00 61.38 93 PHE A C 1
ATOM 760 O O . PHE A 1 93 ? 4.737 -4.996 -8.374 1.00 61.38 93 PHE A O 1
ATOM 767 N N . PHE A 1 94 ? 6.347 -5.977 -7.150 1.00 62.41 94 PHE A N 1
ATOM 768 C CA . PHE A 1 94 ? 7.460 -5.269 -7.782 1.00 62.41 94 PHE A CA 1
ATOM 769 C C . PHE A 1 94 ? 7.517 -5.579 -9.278 1.00 62.41 94 PHE A C 1
ATOM 771 O O . PHE A 1 94 ? 7.612 -4.680 -10.109 1.00 62.41 94 PHE A O 1
ATOM 778 N N . GLU A 1 95 ? 7.384 -6.859 -9.610 1.00 65.25 95 GLU A N 1
ATOM 779 C CA . GLU A 1 95 ? 7.396 -7.340 -10.985 1.00 65.25 95 GLU A CA 1
ATOM 780 C C . GLU A 1 95 ? 6.163 -6.869 -11.756 1.00 65.25 95 GLU A C 1
ATOM 782 O O . GLU A 1 95 ? 6.301 -6.387 -12.876 1.00 65.25 95 GLU A O 1
ATOM 787 N N . GLU A 1 96 ? 4.970 -6.931 -11.156 1.00 64.94 96 GLU A N 1
ATOM 788 C CA . GLU A 1 96 ? 3.723 -6.542 -11.821 1.00 64.94 96 GLU A CA 1
ATOM 789 C C . GLU A 1 96 ? 3.653 -5.033 -12.094 1.00 64.94 96 GLU A C 1
ATOM 791 O O . GLU A 1 96 ? 3.295 -4.606 -13.193 1.00 64.94 96 GLU A O 1
ATOM 796 N N . ALA A 1 97 ? 4.052 -4.213 -11.123 1.00 63.81 97 ALA A N 1
ATOM 797 C CA . ALA A 1 97 ? 4.023 -2.764 -11.248 1.00 63.81 97 ALA A CA 1
ATOM 798 C C . ALA A 1 97 ? 5.075 -2.216 -12.230 1.00 63.81 97 ALA A C 1
ATOM 800 O O . ALA A 1 97 ? 4.794 -1.275 -12.978 1.00 63.81 97 ALA A O 1
ATOM 801 N N . ILE A 1 98 ? 6.271 -2.822 -12.250 1.00 65.69 98 ILE A N 1
ATOM 802 C CA . ILE A 1 98 ? 7.315 -2.544 -13.247 1.00 65.69 98 ILE A CA 1
ATOM 803 C C . ILE A 1 98 ? 6.847 -3.023 -14.629 1.00 65.69 98 ILE A C 1
ATOM 805 O O . ILE A 1 98 ? 6.903 -2.260 -15.591 1.00 65.69 98 ILE A O 1
ATOM 809 N N . SER A 1 99 ? 6.344 -4.260 -14.729 1.00 66.75 99 SER A N 1
ATOM 810 C CA . SER A 1 99 ? 5.925 -4.887 -15.990 1.00 66.75 99 SER A CA 1
ATOM 811 C C . SER A 1 99 ? 4.798 -4.126 -16.680 1.00 66.75 99 SER A C 1
ATOM 813 O O . SER A 1 99 ? 4.816 -3.982 -17.901 1.00 66.75 99 SER A O 1
ATOM 815 N N . LYS A 1 100 ? 3.838 -3.593 -15.918 1.00 65.81 100 LYS A N 1
ATOM 816 C CA . LYS A 1 100 ? 2.730 -2.820 -16.484 1.00 65.81 100 LYS A CA 1
ATOM 817 C C . LYS A 1 100 ? 3.130 -1.401 -16.901 1.00 65.81 100 LYS A C 1
ATOM 819 O O . LYS A 1 100 ? 2.310 -0.705 -17.492 1.00 65.81 100 LYS A O 1
ATOM 824 N N . GLY A 1 101 ? 4.339 -0.932 -16.567 1.00 59.47 101 GLY A N 1
ATOM 825 C CA . GLY A 1 101 ? 4.769 0.452 -16.811 1.00 59.47 101 GLY A CA 1
ATOM 826 C C . GLY A 1 101 ? 3.881 1.501 -16.125 1.00 59.47 101 GLY A C 1
ATOM 827 O O . GLY A 1 101 ? 4.030 2.694 -16.364 1.00 59.47 101 GLY A O 1
ATOM 828 N N . GLN A 1 102 ? 2.952 1.078 -15.264 1.00 60.84 102 GLN A N 1
ATOM 829 C CA . GLN A 1 102 ? 1.859 1.901 -14.739 1.00 60.84 102 GLN A CA 1
ATOM 830 C C . GLN A 1 102 ? 2.321 2.923 -13.702 1.00 60.84 102 GLN A C 1
ATOM 832 O O . GLN A 1 102 ? 1.643 3.922 -13.482 1.00 60.84 102 GLN A O 1
ATOM 837 N N . ILE A 1 103 ? 3.492 2.708 -13.102 1.00 57.16 103 ILE A N 1
ATOM 838 C CA . ILE A 1 103 ? 4.098 3.677 -12.186 1.00 57.16 103 ILE A CA 1
ATOM 839 C C . ILE A 1 103 ? 4.843 4.788 -12.971 1.00 57.16 103 ILE A C 1
ATOM 841 O O . ILE A 1 103 ? 5.115 5.842 -12.403 1.00 57.16 103 ILE A O 1
ATOM 845 N N . PHE A 1 104 ? 5.085 4.626 -14.289 1.00 52.09 104 PHE A N 1
ATOM 846 C CA . PHE A 1 104 ? 5.906 5.557 -15.099 1.00 52.09 104 PHE A CA 1
ATOM 847 C C . PHE A 1 104 ? 5.396 5.889 -16.509 1.00 52.09 104 PHE A C 1
ATOM 849 O O . PHE A 1 104 ? 6.108 6.561 -17.254 1.00 52.09 104 PHE A O 1
ATOM 856 N N . ALA A 1 105 ? 4.195 5.473 -16.912 1.00 40.56 105 ALA A N 1
ATOM 857 C CA . ALA A 1 105 ? 3.630 5.894 -18.192 1.00 40.56 105 ALA A CA 1
ATOM 858 C C . ALA A 1 105 ? 3.146 7.359 -18.104 1.00 40.56 105 ALA A C 1
ATOM 860 O O . ALA A 1 105 ? 2.000 7.606 -17.744 1.00 40.56 105 ALA A O 1
ATOM 861 N N . VAL A 1 106 ? 4.091 8.270 -18.399 1.00 38.91 106 VAL A N 1
ATOM 862 C CA . VAL A 1 106 ? 4.009 9.715 -18.734 1.00 38.91 106 VAL A CA 1
ATOM 863 C C . VAL A 1 106 ? 3.130 10.564 -17.811 1.00 38.91 106 VAL A C 1
ATOM 865 O O . VAL A 1 106 ? 1.908 10.668 -18.027 1.00 38.91 106 VAL A O 1
#

Secondary structure (DSSP, 8-state):
-PPP--HHHHHHHSPP--S--HHHHHHHS-HHHHHHHHHHHHTSTTHHHHHHHH--HHHHHHHHHHTT-------HHHHHHHHHHHHHTTTHHHHHHHHT-TTT--

Radius of gyration: 13.86 Å; chains: 1; bounding box: 28×32×46 Å

Foldseek 3Di:
DDDDPPVVVVVVLAPDDDDDAVLVVCQVPPVVVSLVSLLVLLPDPCSLVSCVVRDAQVRLCLLCVLQVHNPPDSDSVVSRVVSSVSSPPPDVSVCSSVVVCSSPPD